Protein AF-A0A2H9TNG9-F1 (afdb_monomer_lite)

Structure (mmCIF, N/CA/C/O backbone):
data_AF-A0A2H9TNG9-F1
#
_entry.id   AF-A0A2H9TNG9-F1
#
loop_
_atom_site.group_PDB
_atom_site.id
_atom_site.type_symbol
_atom_site.label_atom_id
_atom_site.label_alt_id
_atom_site.label_comp_id
_atom_site.label_asym_id
_atom_site.label_entity_id
_atom_site.label_seq_id
_atom_site.pdbx_PDB_ins_code
_atom_site.Cartn_x
_atom_site.Cartn_y
_atom_site.Cartn_z
_atom_site.occupancy
_atom_site.B_iso_or_equiv
_atom_site.auth_seq_id
_atom_site.auth_comp_id
_atom_site.auth_asym_id
_atom_site.auth_atom_id
_atom_site.pdbx_PDB_model_num
ATOM 1 N N . MET A 1 1 ? 14.694 -1.542 4.566 1.00 79.69 1 MET A N 1
ATOM 2 C CA . MET A 1 1 ? 14.057 -2.230 3.425 1.00 79.69 1 MET A CA 1
ATOM 3 C C . MET A 1 1 ? 12.798 -1.461 3.147 1.00 79.69 1 MET A C 1
ATOM 5 O O . MET A 1 1 ? 12.172 -1.021 4.104 1.00 79.69 1 MET A O 1
ATOM 9 N N . GLU A 1 2 ? 12.497 -1.242 1.882 1.00 86.69 2 GLU A N 1
ATOM 10 C CA . GLU A 1 2 ? 11.530 -0.228 1.464 1.00 86.69 2 GLU A CA 1
ATOM 11 C C . GLU A 1 2 ? 10.629 -0.787 0.367 1.00 86.69 2 GLU A C 1
ATOM 13 O O . GLU A 1 2 ? 11.015 -1.719 -0.347 1.00 86.69 2 GLU A O 1
ATOM 18 N N . VAL A 1 3 ? 9.430 -0.220 0.259 1.00 88.88 3 VAL A N 1
ATOM 19 C CA . VAL A 1 3 ? 8.467 -0.512 -0.801 1.00 88.88 3 VAL A CA 1
ATOM 20 C C . VAL A 1 3 ? 7.946 0.803 -1.373 1.00 88.88 3 VAL A C 1
ATOM 22 O O . VAL A 1 3 ? 7.633 1.721 -0.614 1.00 88.88 3 VAL A O 1
ATOM 25 N N . SER A 1 4 ? 7.895 0.924 -2.700 1.00 89.81 4 SER A N 1
ATOM 26 C CA . SER A 1 4 ? 7.354 2.114 -3.363 1.00 89.81 4 SER A CA 1
ATOM 27 C C . SER A 1 4 ? 5.826 2.085 -3.417 1.00 89.81 4 SER A C 1
ATOM 29 O O . SER A 1 4 ? 5.196 1.033 -3.290 1.00 89.81 4 SER A O 1
ATOM 31 N N . GLN A 1 5 ? 5.222 3.238 -3.713 1.00 89.00 5 GLN A N 1
ATOM 32 C CA . GLN A 1 5 ? 3.774 3.345 -3.908 1.00 89.00 5 GLN A CA 1
ATOM 33 C C . GLN A 1 5 ? 3.230 2.475 -5.056 1.00 89.00 5 GLN A C 1
ATOM 35 O O . GLN A 1 5 ? 2.033 2.221 -5.101 1.00 89.00 5 GLN A O 1
ATOM 40 N N . PHE A 1 6 ? 4.089 2.031 -5.980 1.00 88.31 6 PHE A N 1
ATOM 41 C CA . PHE A 1 6 ? 3.719 1.196 -7.127 1.00 88.31 6 PHE A CA 1
ATOM 42 C C . PHE A 1 6 ? 4.153 -0.269 -6.968 1.00 88.31 6 PHE A C 1
ATOM 44 O O . PHE A 1 6 ? 3.991 -1.063 -7.894 1.00 88.31 6 PHE A O 1
ATOM 51 N N . GLY A 1 7 ? 4.664 -0.645 -5.790 1.00 83.06 7 GLY A N 1
ATOM 52 C CA . GLY A 1 7 ? 5.019 -2.026 -5.462 1.00 83.06 7 GLY A CA 1
ATOM 53 C C . GLY A 1 7 ? 6.467 -2.413 -5.763 1.00 83.06 7 GLY A C 1
ATOM 54 O O . GLY A 1 7 ? 6.780 -3.602 -5.742 1.00 83.06 7 GLY A O 1
ATOM 55 N N . ASP A 1 8 ? 7.363 -1.452 -6.009 1.00 85.12 8 ASP A N 1
ATOM 56 C CA . ASP A 1 8 ? 8.792 -1.753 -6.145 1.00 85.12 8 ASP A CA 1
ATOM 57 C C . ASP A 1 8 ? 9.362 -2.149 -4.783 1.00 85.12 8 ASP A C 1
ATOM 59 O O . ASP A 1 8 ? 9.220 -1.404 -3.814 1.00 85.12 8 ASP A O 1
ATOM 63 N N . LEU A 1 9 ? 10.027 -3.301 -4.702 1.00 84.88 9 LEU A N 1
ATOM 64 C CA . LEU A 1 9 ? 10.598 -3.821 -3.461 1.00 84.88 9 LEU A CA 1
ATOM 65 C C . LEU A 1 9 ? 12.118 -3.621 -3.418 1.00 84.88 9 LEU A C 1
ATOM 67 O O . LEU A 1 9 ? 12.840 -4.090 -4.297 1.00 84.88 9 LEU A O 1
ATOM 71 N N . ALA A 1 10 ? 12.617 -3.014 -2.341 1.00 82.19 10 ALA A N 1
ATOM 72 C CA . ALA A 1 10 ? 14.044 -2.855 -2.069 1.00 82.19 10 ALA A CA 1
ATOM 73 C C . ALA A 1 10 ? 14.460 -3.640 -0.809 1.00 82.19 10 ALA A C 1
ATOM 75 O O . ALA A 1 10 ? 14.370 -3.142 0.322 1.00 82.19 10 ALA A O 1
ATOM 76 N N . ASN A 1 11 ? 14.937 -4.881 -0.993 1.00 80.88 11 ASN A N 1
ATOM 77 C CA . ASN A 1 11 ? 15.268 -5.794 0.115 1.00 80.88 11 ASN A CA 1
ATOM 78 C C . ASN A 1 11 ? 16.649 -6.491 0.046 1.00 80.88 11 ASN A C 1
ATOM 80 O O . ASN A 1 11 ? 17.022 -7.157 1.011 1.00 80.88 11 ASN A O 1
ATOM 84 N N . TRP A 1 12 ? 17.427 -6.356 -1.037 1.00 75.94 12 TRP A N 1
ATOM 85 C CA . TRP A 1 12 ? 18.614 -7.206 -1.270 1.00 75.94 12 TRP A CA 1
ATOM 86 C C . TRP A 1 12 ? 19.986 -6.527 -1.119 1.00 75.94 12 TRP A C 1
ATOM 88 O O . TRP A 1 12 ? 20.980 -7.210 -0.841 1.00 75.94 12 TRP A O 1
ATOM 98 N N . ILE A 1 13 ? 20.073 -5.205 -1.304 1.00 76.50 13 ILE A N 1
ATOM 99 C CA . ILE A 1 13 ? 21.327 -4.438 -1.228 1.00 76.50 13 ILE A CA 1
ATOM 100 C C . ILE A 1 13 ? 21.093 -3.150 -0.441 1.00 76.50 13 ILE A C 1
ATOM 102 O O . ILE A 1 13 ? 20.180 -2.387 -0.735 1.00 76.50 13 ILE A O 1
ATOM 106 N N . ILE A 1 14 ? 21.981 -2.887 0.516 1.00 79.88 14 ILE A N 1
ATOM 107 C CA . ILE A 1 14 ? 22.169 -1.584 1.152 1.00 79.88 14 ILE A CA 1
ATOM 108 C C . ILE A 1 14 ? 23.625 -1.179 0.882 1.00 79.88 14 ILE A C 1
ATOM 110 O O . ILE A 1 14 ? 24.530 -1.813 1.447 1.00 79.88 14 ILE A O 1
ATOM 114 N N . PRO A 1 15 ? 23.882 -0.166 0.029 1.00 79.88 15 PRO A N 1
ATOM 115 C CA . PRO A 1 15 ? 25.237 0.237 -0.336 1.00 79.88 15 PRO A CA 1
ATOM 116 C C . PRO A 1 15 ? 26.119 0.486 0.894 1.00 79.88 15 PRO A C 1
ATOM 118 O O . PRO A 1 15 ? 25.740 1.210 1.813 1.00 79.88 15 PRO A O 1
ATOM 121 N N . GLY A 1 16 ? 27.287 -0.161 0.936 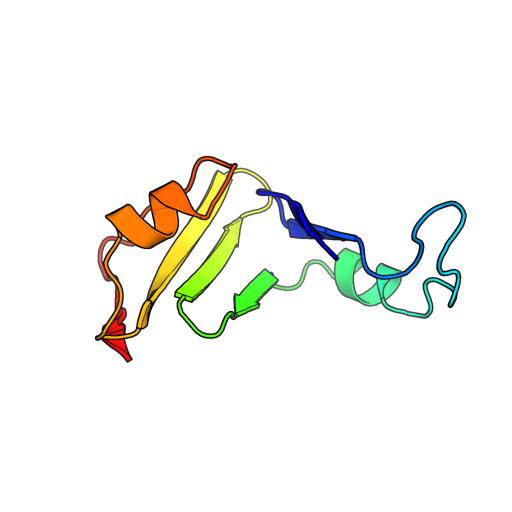1.00 81.25 16 GLY A N 1
ATOM 122 C CA . GLY A 1 16 ? 28.254 -0.020 2.030 1.00 81.25 16 GLY A CA 1
ATOM 123 C C . GLY A 1 16 ? 27.889 -0.713 3.351 1.00 81.25 16 GLY A C 1
ATOM 124 O O . GLY A 1 16 ? 28.640 -0.573 4.313 1.00 81.25 16 GLY A O 1
ATOM 125 N N . LYS A 1 17 ? 26.774 -1.458 3.429 1.00 83.44 17 LYS A N 1
ATOM 126 C CA . LYS A 1 17 ? 26.367 -2.179 4.653 1.00 83.44 17 LYS A CA 1
ATOM 127 C C . LYS A 1 17 ? 26.009 -3.645 4.422 1.00 83.44 17 LYS A C 1
ATOM 129 O O . LYS A 1 17 ? 26.507 -4.504 5.140 1.00 83.44 17 LYS A O 1
ATOM 134 N N . MET A 1 18 ? 25.133 -3.948 3.461 1.00 72.06 18 MET A N 1
ATOM 135 C CA . MET A 1 18 ? 24.562 -5.292 3.301 1.00 72.06 18 MET A CA 1
ATOM 136 C C . MET A 1 18 ? 24.432 -5.670 1.828 1.00 72.06 18 MET A C 1
ATOM 138 O O . MET A 1 18 ? 23.814 -4.946 1.055 1.00 72.06 18 MET A O 1
ATOM 142 N N . VAL A 1 19 ? 24.971 -6.832 1.454 1.00 72.56 19 VAL A N 1
ATOM 143 C CA . VAL A 1 19 ? 24.832 -7.420 0.115 1.00 72.56 19 VAL A CA 1
ATOM 144 C C . VAL A 1 19 ? 24.574 -8.914 0.293 1.00 72.56 19 VAL A C 1
ATOM 146 O O . VAL A 1 19 ? 25.487 -9.652 0.653 1.00 72.56 19 VAL A O 1
ATOM 149 N N . LYS A 1 20 ? 23.327 -9.361 0.094 1.00 70.00 20 LYS A N 1
ATOM 150 C CA . LYS A 1 20 ? 22.962 -10.793 0.158 1.00 70.00 20 LYS A CA 1
ATOM 151 C C . LYS A 1 20 ? 22.662 -11.417 -1.214 1.00 70.00 20 LYS A C 1
ATOM 153 O O . LYS A 1 20 ? 22.615 -12.637 -1.311 1.00 70.00 20 LYS A O 1
ATOM 158 N N . GLY A 1 21 ? 22.529 -10.595 -2.261 1.00 69.56 21 GLY A N 1
ATOM 159 C CA . GLY A 1 21 ? 22.097 -11.019 -3.599 1.00 69.56 21 GLY A CA 1
ATOM 160 C C . GLY A 1 21 ? 20.568 -11.052 -3.733 1.00 69.56 21 GLY A C 1
ATOM 161 O O . GLY A 1 21 ? 19.859 -11.220 -2.745 1.00 69.56 21 GLY A O 1
ATOM 162 N N . MET A 1 22 ? 20.059 -10.849 -4.952 1.00 76.75 22 MET A N 1
ATOM 163 C CA . MET A 1 22 ? 18.624 -10.690 -5.245 1.00 76.75 22 MET A CA 1
ATOM 164 C C . MET A 1 22 ? 17.823 -12.005 -5.265 1.00 76.75 22 MET A C 1
ATOM 166 O O . MET A 1 22 ? 16.615 -11.982 -5.037 1.00 76.75 22 MET A O 1
ATOM 170 N N . GLY A 1 23 ? 18.471 -13.155 -5.496 1.00 79.50 23 GLY A N 1
ATOM 171 C CA . GLY A 1 23 ? 17.793 -14.457 -5.591 1.00 79.50 23 GLY A CA 1
ATOM 172 C C . GLY A 1 23 ? 16.617 -14.447 -6.583 1.00 79.50 23 GLY A C 1
ATOM 173 O O . GLY A 1 23 ? 16.629 -13.686 -7.544 1.00 79.50 23 GLY A O 1
ATOM 174 N N . GLY A 1 24 ? 15.584 -15.254 -6.320 1.00 78.12 24 GLY A N 1
ATOM 175 C CA . GLY A 1 24 ? 14.339 -15.273 -7.107 1.00 78.12 24 GLY A CA 1
ATOM 176 C C . GLY A 1 24 ? 13.326 -14.181 -6.734 1.00 78.12 24 GLY A C 1
ATOM 177 O O . GLY A 1 24 ? 12.174 -14.243 -7.158 1.00 78.12 24 GLY A O 1
ATOM 178 N N . ALA A 1 25 ? 13.709 -13.196 -5.909 1.00 73.50 25 ALA A N 1
ATOM 179 C CA . ALA A 1 25 ? 12.802 -12.112 -5.523 1.00 73.50 25 ALA A CA 1
ATOM 180 C C . ALA A 1 25 ? 12.370 -11.278 -6.742 1.00 73.50 25 ALA A C 1
ATOM 182 O O . ALA A 1 25 ? 11.237 -10.805 -6.798 1.00 73.50 25 ALA A O 1
ATOM 183 N N . MET A 1 26 ? 13.256 -11.149 -7.734 1.00 75.25 26 MET A N 1
ATOM 184 C CA . MET A 1 26 ? 12.979 -10.448 -8.986 1.00 75.25 26 MET A CA 1
ATOM 185 C C . MET A 1 26 ? 11.960 -11.199 -9.855 1.00 75.25 26 MET A C 1
ATOM 187 O O . MET A 1 26 ? 11.044 -10.573 -10.381 1.00 75.25 26 MET A O 1
ATOM 191 N N . ASP A 1 27 ? 12.062 -12.529 -9.952 1.00 78.06 27 ASP A N 1
ATOM 192 C CA . ASP A 1 27 ? 11.105 -13.360 -10.695 1.00 78.06 27 ASP A CA 1
ATOM 193 C C . ASP A 1 27 ? 9.701 -13.305 -10.078 1.00 78.06 27 ASP A C 1
ATOM 195 O O . ASP A 1 27 ? 8.703 -13.194 -10.789 1.00 78.06 27 ASP A O 1
ATOM 199 N N . LEU A 1 28 ? 9.617 -13.325 -8.743 1.00 70.31 28 LEU A N 1
ATOM 200 C CA . LEU A 1 28 ? 8.344 -13.195 -8.030 1.00 70.31 28 LEU A CA 1
ATOM 201 C C . LEU A 1 28 ? 7.716 -11.813 -8.242 1.00 70.31 28 LEU A C 1
ATOM 203 O O . LEU A 1 28 ? 6.517 -11.730 -8.511 1.00 70.31 28 LEU A O 1
ATOM 207 N N . ALA A 1 29 ? 8.516 -10.745 -8.186 1.00 74.12 29 ALA A N 1
ATOM 208 C CA . ALA A 1 29 ? 8.046 -9.385 -8.447 1.00 74.12 29 ALA A CA 1
ATOM 209 C C . ALA A 1 29 ? 7.576 -9.192 -9.903 1.00 74.12 29 ALA A C 1
ATOM 211 O O . ALA A 1 29 ? 6.612 -8.473 -10.151 1.00 74.12 29 ALA A O 1
ATOM 212 N N . ALA A 1 30 ? 8.210 -9.869 -10.865 1.00 77.75 30 ALA A N 1
ATOM 213 C CA . ALA A 1 30 ? 7.862 -9.791 -12.286 1.00 77.75 30 ALA A CA 1
ATOM 214 C C . ALA A 1 30 ? 6.688 -10.699 -12.701 1.00 77.75 30 ALA A C 1
ATOM 216 O O . ALA A 1 30 ? 6.253 -10.649 -13.851 1.00 77.75 30 ALA A O 1
ATOM 217 N N . SER A 1 31 ? 6.159 -11.524 -11.792 1.00 79.50 31 SER A N 1
ATOM 218 C CA . SER A 1 31 ? 5.139 -12.538 -12.105 1.00 79.50 31 SER A CA 1
ATOM 219 C C . SER A 1 31 ? 3.777 -11.976 -12.541 1.00 79.50 31 SER A C 1
ATOM 221 O O . SER A 1 31 ? 2.934 -12.731 -13.023 1.00 79.50 31 SER A O 1
ATOM 223 N N . GLY A 1 32 ? 3.538 -10.672 -12.362 1.00 79.75 32 GLY A N 1
ATOM 224 C CA . GLY A 1 32 ? 2.243 -10.034 -12.626 1.00 79.75 32 GLY A CA 1
ATOM 225 C C . GLY A 1 32 ? 1.150 -10.426 -11.625 1.00 79.75 32 GLY A C 1
ATOM 226 O O . GLY A 1 32 ? -0.025 -10.134 -11.847 1.00 79.75 32 GLY A O 1
ATOM 227 N N . ALA A 1 33 ? 1.517 -11.106 -10.535 1.00 86.06 33 ALA A N 1
ATOM 228 C CA . ALA A 1 33 ? 0.603 -11.420 -9.450 1.00 86.06 33 ALA A CA 1
ATOM 229 C C . ALA A 1 33 ? 0.131 -10.145 -8.733 1.00 86.06 33 ALA A C 1
ATOM 231 O O . ALA A 1 33 ? 0.814 -9.121 -8.722 1.00 86.06 33 ALA A O 1
ATOM 232 N N . ARG A 1 34 ? -1.037 -10.229 -8.086 1.00 89.38 34 ARG A N 1
ATOM 233 C CA . ARG A 1 34 ? -1.524 -9.171 -7.194 1.00 89.38 34 ARG A CA 1
ATOM 234 C C . ARG A 1 34 ? -0.514 -8.944 -6.070 1.00 89.38 34 ARG A C 1
ATOM 236 O O . ARG A 1 34 ? -0.111 -9.896 -5.402 1.00 89.38 34 ARG A O 1
ATOM 243 N N . ILE A 1 35 ? -0.167 -7.683 -5.841 1.00 90.75 35 ILE A N 1
ATOM 244 C CA . ILE A 1 35 ? 0.757 -7.271 -4.789 1.00 90.75 35 ILE A CA 1
ATOM 245 C C . ILE A 1 35 ? -0.066 -6.758 -3.606 1.00 90.75 35 ILE A C 1
ATOM 247 O O . ILE A 1 35 ? -0.853 -5.826 -3.744 1.00 90.75 35 ILE A O 1
ATOM 251 N N . VAL A 1 36 ? 0.142 -7.366 -2.440 1.00 92.75 36 VAL A N 1
ATOM 252 C CA . VAL A 1 36 ? -0.443 -6.931 -1.167 1.00 92.75 36 VAL A CA 1
ATOM 253 C C . VAL A 1 36 ? 0.695 -6.700 -0.185 1.00 92.75 36 VAL A C 1
ATOM 255 O O . VAL A 1 36 ? 1.573 -7.552 -0.044 1.00 92.75 36 VAL A O 1
ATOM 258 N N . ILE A 1 37 ? 0.682 -5.553 0.487 1.00 92.88 37 ILE A N 1
ATOM 259 C CA . ILE A 1 37 ? 1.660 -5.208 1.514 1.00 92.88 37 ILE A CA 1
ATOM 260 C C . ILE A 1 37 ? 0.974 -5.325 2.868 1.00 92.88 37 ILE A C 1
ATOM 262 O O . ILE A 1 37 ? 0.038 -4.589 3.161 1.00 92.88 37 ILE A O 1
ATOM 266 N N . THR A 1 38 ? 1.438 -6.260 3.687 1.00 93.62 38 THR A N 1
ATOM 267 C CA . THR A 1 38 ? 0.923 -6.487 5.038 1.00 93.62 38 THR A CA 1
ATOM 268 C C . THR A 1 38 ? 1.936 -5.987 6.057 1.00 93.62 38 THR A C 1
ATOM 270 O O . THR A 1 38 ? 3.084 -6.442 6.061 1.00 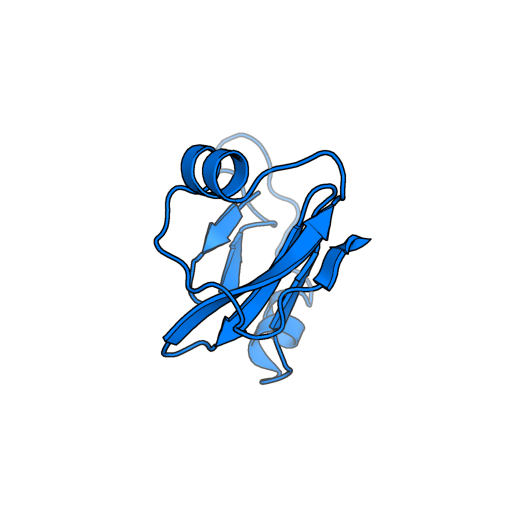93.62 38 THR A O 1
ATOM 273 N N . MET A 1 39 ? 1.513 -5.090 6.936 1.00 92.75 39 MET A N 1
ATOM 274 C CA . MET A 1 39 ? 2.286 -4.616 8.078 1.00 92.75 39 MET A CA 1
ATOM 275 C C . MET A 1 39 ? 1.544 -4.940 9.375 1.00 92.75 39 MET A C 1
ATOM 277 O O . MET A 1 39 ? 0.391 -5.353 9.358 1.00 92.75 39 MET A O 1
ATOM 281 N N . GLU A 1 40 ? 2.197 -4.714 10.513 1.00 92.12 40 GLU A N 1
ATOM 282 C CA . GLU A 1 40 ? 1.582 -4.899 11.833 1.00 92.12 40 GLU A CA 1
ATOM 283 C C . GLU A 1 40 ? 0.310 -4.055 12.011 1.00 92.12 40 GLU A C 1
ATOM 285 O O . GLU A 1 40 ? -0.679 -4.538 12.553 1.00 92.12 40 GLU A O 1
ATOM 290 N N . HIS A 1 41 ? 0.313 -2.825 11.491 1.00 94.25 41 HIS A N 1
ATOM 291 C CA . HIS A 1 41 ? -0.756 -1.850 11.727 1.00 94.25 41 HIS A CA 1
ATOM 292 C C . HIS A 1 41 ? -1.723 -1.649 10.556 1.00 94.25 41 HIS A C 1
ATOM 294 O O . HIS A 1 41 ? -2.759 -1.014 10.737 1.00 94.25 41 HIS A O 1
ATOM 300 N N . CYS A 1 42 ? -1.389 -2.111 9.351 1.00 95.56 42 CYS A N 1
ATOM 301 C CA . CYS A 1 42 ? -2.226 -1.891 8.175 1.00 95.56 42 CYS A CA 1
ATOM 302 C C . CYS A 1 42 ? -1.916 -2.864 7.038 1.00 95.56 42 CYS A C 1
ATOM 304 O O . CYS A 1 42 ? -0.841 -3.466 6.977 1.00 95.56 42 CYS A O 1
ATOM 306 N N . VAL A 1 43 ? -2.857 -2.962 6.103 1.00 96.62 43 VAL A N 1
ATOM 307 C CA . VAL A 1 43 ? -2.702 -3.702 4.852 1.00 96.62 43 VAL A CA 1
ATOM 308 C C . VAL A 1 43 ? -3.009 -2.784 3.676 1.00 96.62 43 VAL A C 1
ATOM 310 O O . VAL A 1 43 ? -4.062 -2.140 3.632 1.00 96.62 43 VAL A O 1
ATOM 313 N N . PHE A 1 44 ? -2.100 -2.760 2.702 1.00 96.56 44 PHE A N 1
ATOM 314 C CA . PHE A 1 44 ? -2.269 -2.065 1.432 1.00 96.56 44 PHE A CA 1
ATOM 315 C C . PHE A 1 44 ? -2.436 -3.051 0.281 1.00 96.56 44 PHE A C 1
ATOM 317 O O . PHE A 1 44 ? -1.644 -3.980 0.118 1.00 96.56 44 PHE A O 1
ATOM 324 N N . ASP A 1 45 ? -3.433 -2.800 -0.559 1.00 95.56 45 ASP A N 1
ATOM 325 C CA . ASP A 1 45 ? -3.496 -3.363 -1.903 1.00 95.56 45 ASP A CA 1
ATOM 326 C C . ASP A 1 45 ? -2.761 -2.429 -2.865 1.00 95.56 45 ASP A C 1
ATOM 328 O O . ASP A 1 45 ? -2.862 -1.201 -2.747 1.00 95.56 45 ASP A O 1
ATOM 332 N N . VAL A 1 46 ? -2.007 -2.998 -3.801 1.00 93.69 46 VAL A N 1
ATOM 333 C CA . VAL A 1 46 ? -1.172 -2.223 -4.719 1.00 93.69 46 VAL A CA 1
ATOM 334 C C . VAL A 1 46 ? -1.681 -2.387 -6.140 1.00 93.69 46 VAL A C 1
ATOM 336 O O . VAL A 1 46 ? -1.653 -3.475 -6.717 1.00 93.69 46 VAL A O 1
ATOM 339 N N . ASP A 1 47 ? -2.085 -1.270 -6.734 1.00 91.69 47 ASP A N 1
ATOM 340 C CA . ASP A 1 47 ? -2.293 -1.155 -8.170 1.00 91.69 47 ASP A CA 1
ATOM 341 C C . ASP A 1 47 ? -1.041 -0.493 -8.764 1.00 91.69 47 ASP A C 1
ATOM 343 O O . ASP A 1 47 ? -0.710 0.644 -8.435 1.00 91.69 47 ASP A O 1
ATOM 347 N N . GLN A 1 48 ? -0.331 -1.187 -9.657 1.00 87.50 48 GLN A N 1
ATOM 348 C CA . GLN A 1 48 ? 0.918 -0.685 -10.253 1.00 87.50 48 GLN A CA 1
ATOM 349 C C . GLN A 1 48 ? 0.731 0.611 -11.065 1.00 87.50 48 GLN A C 1
ATOM 351 O O . GLN A 1 48 ? 1.710 1.273 -11.400 1.00 87.50 48 GLN A O 1
ATOM 356 N N . THR A 1 49 ? -0.512 0.990 -11.379 1.00 89.00 49 THR A N 1
ATOM 357 C CA . THR A 1 49 ? -0.851 2.235 -12.082 1.00 89.00 49 THR A CA 1
ATOM 358 C C . THR A 1 49 ? -1.471 3.290 -11.170 1.00 89.00 49 THR A C 1
ATOM 360 O O . THR A 1 49 ? -1.187 4.476 -11.332 1.00 89.00 49 THR A O 1
ATOM 363 N N . LYS A 1 50 ? -2.307 2.887 -10.206 1.00 90.44 50 LYS A N 1
ATOM 364 C CA . LYS A 1 50 ? -3.053 3.812 -9.327 1.00 90.44 50 LYS A CA 1
ATOM 365 C C . LYS A 1 50 ? -2.405 4.022 -7.960 1.00 90.44 50 LYS A C 1
ATOM 367 O O . LYS A 1 50 ? -2.806 4.931 -7.237 1.00 90.44 50 LY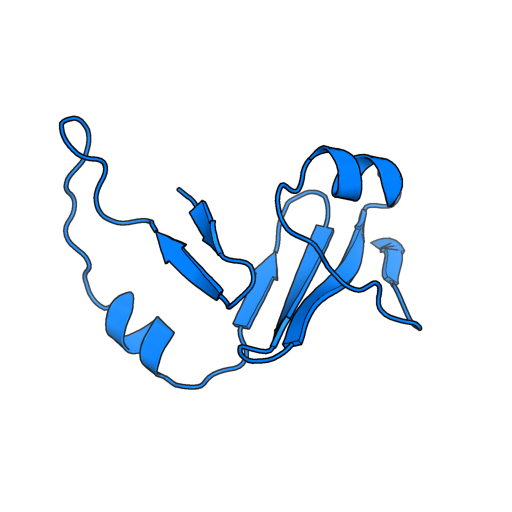S A O 1
ATOM 372 N N . GLY A 1 51 ? -1.411 3.212 -7.621 1.00 92.94 51 GLY A N 1
ATOM 373 C CA . GLY A 1 51 ? -0.689 3.256 -6.361 1.00 92.94 51 GLY A CA 1
ATOM 374 C C . GLY A 1 51 ? -1.358 2.449 -5.246 1.00 92.94 51 GLY A C 1
ATOM 375 O O . GLY A 1 51 ? -2.067 1.469 -5.489 1.00 92.94 51 GLY A O 1
ATOM 376 N N . LEU A 1 52 ? -1.124 2.875 -4.005 1.00 96.06 52 LEU A N 1
ATOM 377 C CA . LEU A 1 52 ? -1.571 2.169 -2.807 1.00 96.06 52 LEU A CA 1
ATOM 378 C C . LEU A 1 52 ? -3.039 2.453 -2.473 1.00 96.06 52 LEU A C 1
ATOM 380 O O . LEU A 1 52 ? -3.511 3.592 -2.573 1.00 96.06 52 LEU A O 1
ATOM 384 N N . THR A 1 53 ? -3.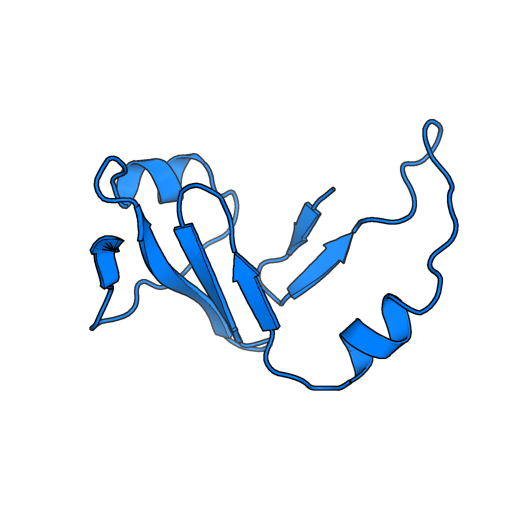734 1.425 -1.990 1.00 97.06 53 THR A N 1
ATOM 385 C CA . THR A 1 53 ? -5.057 1.537 -1.365 1.00 97.06 53 THR A CA 1
ATOM 386 C C . THR A 1 53 ? -5.050 0.844 -0.007 1.00 97.06 53 THR A C 1
ATOM 388 O O . THR A 1 53 ? -4.777 -0.350 0.076 1.00 97.06 53 THR A O 1
ATOM 391 N N . LEU A 1 54 ? -5.345 1.584 1.061 1.00 96.81 54 LEU A N 1
ATOM 392 C CA . LEU A 1 54 ? -5.488 1.055 2.416 1.00 96.81 54 LEU A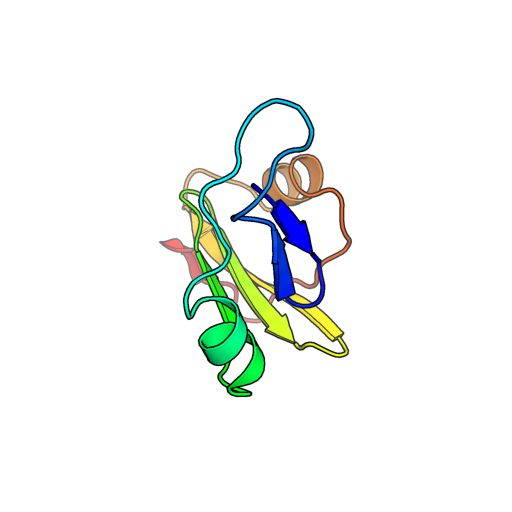 CA 1
ATOM 393 C C . LEU A 1 54 ? -6.767 0.215 2.491 1.00 96.81 54 LEU A C 1
ATOM 395 O O . LEU A 1 54 ? -7.858 0.763 2.323 1.00 96.81 54 LEU A O 1
ATOM 399 N N . VAL A 1 55 ? -6.627 -1.089 2.732 1.00 97.38 55 VAL A N 1
ATOM 400 C CA . VAL A 1 55 ? -7.743 -2.054 2.735 1.00 97.38 55 VAL A CA 1
ATOM 401 C C . VAL A 1 55 ? -8.064 -2.603 4.121 1.00 97.38 55 VAL A C 1
ATOM 403 O O . VAL A 1 55 ? -9.227 -2.903 4.393 1.00 97.38 55 VAL A O 1
ATOM 406 N N . GLU A 1 56 ? -7.072 -2.686 5.010 1.00 97.38 56 GLU A N 1
ATOM 407 C CA . GLU A 1 56 ? -7.269 -3.122 6.396 1.00 97.38 56 GLU A CA 1
ATOM 408 C C . GLU A 1 56 ? -6.436 -2.271 7.364 1.00 97.38 56 GLU A C 1
ATOM 410 O O . GLU A 1 56 ? -5.336 -1.825 7.022 1.00 97.38 56 GLU A O 1
ATOM 415 N N . LEU A 1 57 ? -6.966 -2.041 8.566 1.00 96.56 57 LEU A N 1
ATOM 416 C CA . LEU A 1 57 ? -6.358 -1.221 9.615 1.00 96.56 57 LEU A CA 1
ATOM 417 C C . LEU A 1 57 ? -6.523 -1.898 10.982 1.00 96.56 57 LEU A C 1
ATOM 419 O O . LEU A 1 57 ? -7.613 -2.363 11.307 1.00 96.56 57 LEU A O 1
ATOM 423 N N . ALA A 1 58 ? -5.466 -1.931 11.789 1.00 95.75 58 ALA A N 1
ATOM 424 C CA . ALA A 1 58 ? -5.554 -2.453 13.152 1.00 95.75 58 ALA A CA 1
ATOM 425 C C . ALA A 1 58 ? -6.470 -1.569 14.022 1.00 95.75 58 ALA A C 1
ATOM 427 O O . ALA A 1 58 ? -6.436 -0.340 13.910 1.00 95.75 58 ALA A O 1
ATOM 428 N N . GLN A 1 59 ? -7.294 -2.175 14.883 1.00 91.88 59 GLN A N 1
ATOM 429 C CA . GLN A 1 59 ? -8.297 -1.462 15.697 1.00 91.88 59 GLN A CA 1
ATOM 430 C C . GLN A 1 59 ? -7.722 -0.344 16.584 1.00 91.88 59 GLN A C 1
ATOM 432 O O . GLN A 1 59 ? -8.421 0.625 16.890 1.00 91.88 59 GLN A O 1
ATOM 437 N N . GLU A 1 60 ? -6.468 -0.461 17.009 1.00 92.25 60 GLU A N 1
ATOM 438 C CA . GLU A 1 60 ? -5.783 0.511 17.861 1.00 92.25 60 GLU A CA 1
ATOM 439 C C . GLU A 1 60 ? -5.133 1.679 17.101 1.00 92.25 60 GLU A C 1
ATOM 441 O O . GLU A 1 60 ? -4.582 2.584 17.735 1.00 92.25 60 GLU A O 1
ATOM 446 N N . VAL A 1 61 ? -5.196 1.683 15.766 1.00 93.56 61 VAL A N 1
ATOM 447 C CA . VAL A 1 61 ? -4.514 2.660 14.907 1.00 93.56 61 VAL A CA 1
ATOM 448 C C . VAL A 1 61 ? -5.523 3.478 14.106 1.00 93.56 61 VAL A C 1
ATOM 450 O O . VAL A 1 61 ? -6.531 2.966 13.624 1.00 93.56 61 VAL A O 1
ATOM 453 N N . THR A 1 62 ? -5.259 4.775 13.938 1.00 94.88 62 THR A N 1
ATOM 454 C CA . THR A 1 62 ? -6.095 5.655 13.108 1.00 94.88 62 THR A CA 1
ATOM 455 C C . THR A 1 62 ? -5.508 5.861 11.715 1.00 94.88 62 THR A C 1
ATOM 457 O O . THR A 1 62 ? -4.303 5.750 11.481 1.00 94.88 62 THR A O 1
ATOM 460 N N . VAL A 1 63 ? -6.363 6.235 10.763 1.00 93.62 63 VAL A N 1
ATOM 461 C CA . VAL A 1 63 ? -5.940 6.545 9.390 1.00 93.62 63 VAL A CA 1
ATOM 462 C C . VAL A 1 63 ? -4.951 7.714 9.361 1.00 93.62 63 VAL A C 1
ATOM 464 O O . VAL A 1 63 ? -4.037 7.735 8.541 1.00 93.62 63 VAL A O 1
ATOM 467 N N . GLU A 1 64 ? -5.096 8.691 10.254 1.00 93.69 64 GLU A N 1
ATOM 468 C CA . GLU A 1 64 ? -4.193 9.839 10.366 1.00 93.69 64 GLU A CA 1
ATOM 469 C C . GLU A 1 64 ? -2.790 9.407 10.787 1.00 93.69 64 GLU A C 1
ATOM 471 O O . GLU A 1 64 ? -1.812 9.944 10.269 1.00 93.69 64 GLU A O 1
ATOM 476 N N . GLN A 1 65 ? -2.680 8.419 11.678 1.00 93.62 65 GLN A N 1
ATOM 477 C CA . GLN A 1 65 ? -1.389 7.857 12.070 1.00 93.62 65 GLN A CA 1
ATOM 478 C C . GLN A 1 65 ? -0.711 7.165 10.885 1.00 93.62 65 GLN A C 1
ATOM 480 O O . GLN A 1 65 ? 0.474 7.398 10.659 1.00 93.62 65 GLN A O 1
ATOM 485 N N . ILE A 1 66 ? -1.461 6.404 10.080 1.00 94.56 66 ILE A N 1
ATOM 486 C CA . ILE A 1 66 ? -0.934 5.789 8.849 1.00 94.56 66 ILE A CA 1
ATOM 487 C C . ILE A 1 66 ? -0.517 6.851 7.826 1.00 94.56 66 ILE A C 1
ATOM 489 O O . ILE A 1 66 ? 0.534 6.732 7.200 1.00 94.56 66 ILE A O 1
ATOM 49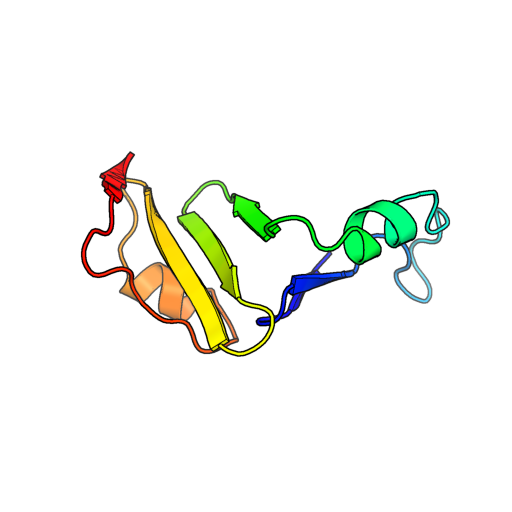3 N N . LYS A 1 67 ? -1.294 7.930 7.679 1.00 94.25 67 LYS A N 1
ATOM 494 C CA . LYS A 1 67 ? -0.919 9.069 6.823 1.00 94.25 67 LYS A CA 1
ATOM 495 C C . LYS A 1 67 ? 0.352 9.764 7.303 1.00 94.25 67 LYS A C 1
ATOM 497 O O . LYS A 1 67 ? 1.125 10.226 6.476 1.00 94.25 67 LYS A O 1
ATOM 502 N N . ALA A 1 68 ? 0.571 9.848 8.614 1.00 93.69 68 ALA A N 1
ATOM 503 C CA . ALA A 1 68 ? 1.765 10.466 9.183 1.00 93.69 68 ALA A CA 1
ATOM 504 C C . ALA A 1 68 ? 3.015 9.578 9.061 1.00 93.69 68 ALA A C 1
ATOM 506 O O . ALA A 1 68 ? 4.124 10.103 8.997 1.00 93.69 68 ALA A O 1
ATOM 507 N N . SER A 1 69 ? 2.850 8.253 9.036 1.00 91.94 69 SER A N 1
ATOM 508 C CA . SER A 1 69 ? 3.951 7.287 8.933 1.00 91.94 69 SER A CA 1
ATOM 509 C C . SER A 1 69 ? 4.260 6.834 7.503 1.00 91.94 69 SER A C 1
ATOM 511 O O . SER A 1 69 ? 5.242 6.123 7.296 1.00 91.94 69 SER A O 1
ATOM 513 N N . THR A 1 70 ? 3.458 7.247 6.517 1.00 93.19 70 THR A N 1
ATOM 514 C CA . THR A 1 70 ? 3.620 6.870 5.108 1.00 93.19 70 THR A CA 1
ATOM 515 C C . THR A 1 70 ? 4.010 8.086 4.274 1.00 93.19 70 THR A C 1
ATOM 517 O O . THR A 1 70 ? 3.269 9.060 4.191 1.00 93.19 70 THR A O 1
ATOM 520 N N . GLU A 1 71 ? 5.166 8.025 3.613 1.00 93.00 71 GLU A N 1
ATOM 521 C CA . GLU A 1 71 ? 5.722 9.158 2.853 1.00 93.00 71 GLU A CA 1
ATOM 522 C C . GLU A 1 71 ? 5.077 9.368 1.472 1.00 93.00 71 GLU A C 1
ATOM 524 O O . GLU A 1 71 ? 5.305 10.392 0.827 1.00 93.00 71 GLU A O 1
ATOM 529 N N . CYS A 1 72 ? 4.272 8.413 1.001 1.00 91.50 72 CYS A N 1
ATOM 530 C CA . CYS A 1 72 ? 3.603 8.475 -0.295 1.00 91.50 72 CYS A CA 1
ATOM 531 C C . CYS A 1 72 ? 2.081 8.637 -0.153 1.00 91.50 72 CYS A C 1
ATOM 533 O O . CYS A 1 72 ? 1.494 8.196 0.840 1.00 91.50 72 CYS A O 1
ATOM 535 N N . PRO A 1 73 ? 1.413 9.270 -1.135 1.00 93.44 73 PRO A N 1
ATOM 536 C CA . PRO A 1 73 ? -0.038 9.333 -1.156 1.00 93.44 73 PRO A CA 1
ATOM 537 C C . PRO A 1 73 ? -0.642 7.939 -1.348 1.00 93.44 73 PRO A C 1
ATOM 539 O O . PRO A 1 73 ? -0.136 7.113 -2.106 1.00 93.44 73 PRO A O 1
ATOM 542 N N . PHE A 1 74 ? -1.778 7.706 -0.700 1.00 95.88 74 PHE A N 1
ATOM 543 C CA . PHE A 1 74 ? -2.548 6.478 -0.844 1.00 95.88 74 PHE A CA 1
ATOM 544 C C . PHE A 1 74 ? -4.047 6.759 -0.776 1.00 95.88 74 PHE A C 1
ATOM 546 O O . PHE A 1 74 ? -4.497 7.755 -0.198 1.00 95.88 74 PHE A O 1
ATOM 553 N N . HIS A 1 75 ? -4.824 5.858 -1.363 1.00 96.56 75 HIS A N 1
ATOM 554 C CA . HIS A 1 75 ? -6.280 5.873 -1.308 1.00 96.56 75 HIS A CA 1
ATOM 555 C C . HIS A 1 75 ? -6.775 5.070 -0.104 1.00 96.56 75 HIS A C 1
ATOM 557 O O . HIS A 1 75 ? -6.079 4.192 0.396 1.00 96.56 75 HIS A O 1
ATOM 563 N N . ILE A 1 76 ? -7.991 5.348 0.358 1.00 96.81 76 ILE A N 1
ATOM 564 C CA . ILE A 1 76 ? -8.644 4.569 1.416 1.00 96.81 76 ILE A CA 1
ATOM 565 C C . ILE A 1 76 ? -9.772 3.779 0.765 1.00 96.81 76 ILE A C 1
ATOM 567 O O . ILE A 1 76 ? -10.571 4.360 0.025 1.00 96.81 76 ILE A O 1
ATOM 571 N N . ALA A 1 77 ? -9.827 2.472 1.017 1.00 96.44 77 ALA A N 1
ATOM 572 C CA . ALA A 1 77 ? -10.900 1.635 0.506 1.00 96.44 77 ALA A CA 1
ATOM 573 C C . ALA A 1 77 ? -12.260 2.100 1.066 1.00 96.44 77 ALA A C 1
ATOM 575 O O . ALA A 1 77 ? -12.361 2.407 2.258 1.00 96.44 77 ALA A O 1
ATOM 576 N N . PRO A 1 78 ? -13.323 2.149 0.241 1.00 95.25 78 PRO A N 1
ATOM 577 C CA . PRO A 1 78 ? -14.662 2.511 0.710 1.00 95.25 78 PRO A CA 1
ATOM 578 C C . PRO A 1 78 ? -15.214 1.506 1.734 1.00 95.25 78 PRO A C 1
ATOM 580 O O . PRO A 1 78 ? -16.069 1.855 2.543 1.00 95.25 78 PRO A O 1
ATOM 583 N N . ASP A 1 79 ? -14.715 0.273 1.700 1.00 95.19 79 ASP A N 1
ATOM 584 C CA . ASP A 1 79 ? -15.044 -0.849 2.573 1.00 95.19 79 ASP A CA 1
ATOM 585 C C . ASP A 1 79 ? -13.882 -1.211 3.517 1.00 95.19 79 ASP A C 1
ATOM 587 O O . ASP A 1 79 ? -13.669 -2.387 3.809 1.00 95.19 79 ASP A O 1
ATOM 591 N N . LEU A 1 80 ? -13.131 -0.201 3.988 1.00 95.31 80 LEU A N 1
ATOM 592 C CA . LEU A 1 80 ? -12.011 -0.371 4.921 1.00 95.31 80 LEU A CA 1
ATOM 593 C C . LEU A 1 80 ? -12.394 -1.280 6.098 1.00 95.31 80 LEU A C 1
ATOM 595 O O . LEU A 1 80 ? -13.342 -1.000 6.839 1.00 95.31 80 LEU A O 1
ATOM 599 N N . LYS A 1 81 ? -11.626 -2.356 6.276 1.00 95.25 81 LYS A N 1
ATOM 600 C CA . LYS A 1 81 ? -11.845 -3.342 7.337 1.00 95.25 81 LYS A CA 1
ATOM 601 C C . LYS A 1 81 ? -10.944 -3.068 8.530 1.00 95.25 81 LYS A C 1
ATOM 603 O O . LYS A 1 81 ? -9.845 -2.541 8.381 1.00 95.25 81 LYS A O 1
ATOM 608 N N . PHE A 1 82 ? -11.407 -3.495 9.697 1.00 93.56 82 PHE A N 1
ATOM 609 C CA . PHE A 1 82 ? -10.642 -3.440 10.934 1.00 93.56 82 PHE A CA 1
ATOM 610 C C . PHE A 1 82 ? -10.391 -4.856 11.442 1.00 93.56 82 PHE A C 1
ATOM 612 O O . PHE A 1 82 ? -11.315 -5.677 11.402 1.00 93.56 82 PHE A O 1
ATOM 619 N N . TYR A 1 83 ? -9.167 -5.130 11.890 1.00 88.62 83 TYR A N 1
ATOM 620 C CA . TYR A 1 83 ? -8.788 -6.394 12.528 1.00 88.62 83 TYR A CA 1
ATOM 621 C C . TYR A 1 83 ? -8.297 -6.166 13.953 1.00 88.62 83 TYR A C 1
ATOM 623 O O . TYR A 1 83 ? -7.712 -5.096 14.233 1.00 88.62 83 TYR A O 1
#

Radius of gyration: 14.29 Å; chains: 1; bounding box: 43×26×30 Å

pLDDT: mean 88.21, std 8.03, range [69.56, 97.38]

InterPro domains:
  IPR004165 Coenzyme A transferase family I [PF01144] (1-44)
  IPR004165 Coenzyme A transferase family I [PTHR13707] (1-42)
  IPR037171 NagB/RpiA transferase-like [SSF100950] (1-82)

Secondary structure (DSSP, 8-state):
-EE-TT--EE-SEETTTEE---TTHHHHHTT-PPEEEE-SSEEEEEETTTEEEEEEE-TT--HHHHHHH-SS-EEEEEEEEE-

Foldseek 3Di:
DDADQLGDDDDADDPPPGHPDCPCVVVVSVVPDWDWDDDPAFIWTHDNPQGTETAEGEPVDDPVNVVVVDPDDYHYDPNYYYD

Sequence (83 aa):
MEVSQFGDLANWIIPGKMVKGMGGAMDLAASGARIVITMEHCVFDVDQTKGLTLVELAQEVTVEQIKASTECPFHIAPDLKFY

Organism: NCBI:txid1246581